Protein AF-A0A522QN39-F1 (afdb_monomer)

Radius of gyration: 13.19 Å; Cα contacts (8 Å, |Δi|>4): 91; chains: 1; bounding box: 37×20×31 Å

Foldseek 3Di:
DVQVVCVVVVHQDEAQEADPVVCVPHLHYEHDPQVPDSQHDPPPVVSNVVSVVVRVVSSVPPPDRDYDYDDPPPPDDDD

pLDDT: mean 78.69, std 16.15, range [40.56, 96.75]

Solvent-accessible surface area (backbone atoms only — not comparable to full-atom values): 5001 Å² total; per-residue (Å²): 110,72,64,62,56,37,45,75,70,75,39,88,61,69,46,72,33,42,59,69,83,83,44,74,88,48,61,26,43,45,64,30,92,42,67,92,31,48,56,44,63,91,87,43,59,67,51,36,51,50,51,51,50,56,47,49,51,58,54,73,64,55,86,59,85,54,79,59,79,80,63,95,78,71,86,66,82,85,130

Mean predicted aligned error: 9.47 Å

Sequence (79 aa):
MAARALESAGIPTVIIGTMRSSLVDVPRALVTPYADAPMGPAGAREVHRAVVASALDLLRQAEEPIKAIFDPEQRTLPA

Structure (mmCIF, N/CA/C/O backbone):
data_AF-A0A522QN39-F1
#
_entry.id   AF-A0A522QN39-F1
#
loop_
_atom_site.group_PDB
_atom_site.id
_atom_site.type_symbol
_atom_site.label_atom_id
_atom_site.label_alt_id
_atom_site.label_comp_id
_atom_site.label_asym_id
_atom_site.label_entity_id
_atom_site.label_seq_id
_atom_site.pdbx_PDB_ins_code
_atom_site.Cartn_x
_atom_site.Cartn_y
_atom_site.Cartn_z
_atom_site.occupancy
_atom_site.B_iso_or_equiv
_atom_site.auth_seq_id
_atom_site.auth_comp_id
_atom_site.auth_asym_id
_atom_site.auth_atom_id
_atom_site.pdbx_PDB_model_num
ATOM 1 N N . MET A 1 1 ? -15.357 0.302 1.071 1.00 68.56 1 MET A N 1
ATOM 2 C CA . MET A 1 1 ? -14.023 -0.018 0.505 1.00 68.56 1 MET A CA 1
ATOM 3 C C . MET A 1 1 ? -13.377 -1.096 1.374 1.00 68.56 1 MET A C 1
ATOM 5 O O . MET A 1 1 ? -13.510 -0.990 2.589 1.00 68.56 1 MET A O 1
ATOM 9 N N . ALA A 1 2 ? -12.719 -2.109 0.796 1.00 79.38 2 ALA A N 1
ATOM 10 C CA . ALA A 1 2 ? -12.218 -3.280 1.536 1.00 79.38 2 ALA A CA 1
ATOM 11 C C . ALA A 1 2 ? -11.239 -2.929 2.675 1.00 79.38 2 ALA A C 1
ATOM 13 O O . ALA A 1 2 ? -11.395 -3.437 3.779 1.00 79.38 2 ALA A O 1
ATOM 14 N N . ALA A 1 3 ? -10.311 -1.990 2.449 1.00 79.94 3 ALA A N 1
ATOM 15 C CA . ALA A 1 3 ? -9.349 -1.556 3.468 1.00 79.94 3 ALA A CA 1
ATOM 16 C C . ALA A 1 3 ? -10.024 -1.038 4.747 1.00 79.94 3 ALA A C 1
ATOM 18 O O . ALA A 1 3 ? -9.663 -1.442 5.842 1.00 79.94 3 ALA A O 1
ATOM 19 N N . ARG A 1 4 ? -11.060 -0.198 4.620 1.00 76.94 4 ARG A N 1
ATOM 20 C CA . ARG A 1 4 ? -11.795 0.324 5.784 1.00 76.94 4 ARG A CA 1
ATOM 21 C C . ARG A 1 4 ? -12.517 -0.772 6.563 1.00 76.94 4 ARG A C 1
ATOM 23 O O . ARG A 1 4 ? -12.563 -0.697 7.782 1.00 76.94 4 ARG A O 1
ATOM 30 N N . ALA A 1 5 ?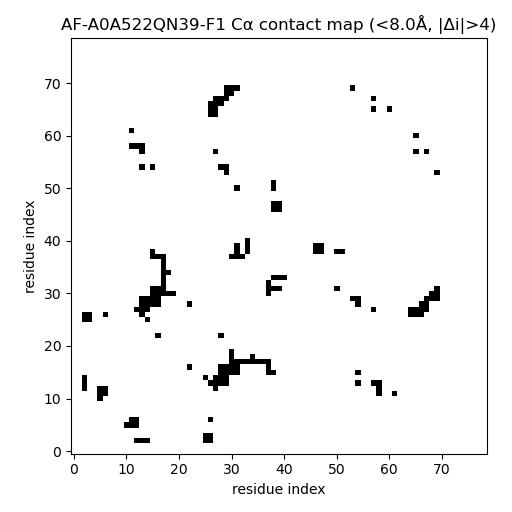 -13.068 -1.769 5.869 1.00 81.81 5 ALA A N 1
ATOM 31 C CA . ALA A 1 5 ? -13.738 -2.891 6.521 1.00 81.81 5 ALA A CA 1
ATOM 32 C C . ALA A 1 5 ? -12.743 -3.736 7.335 1.00 81.81 5 ALA A C 1
ATOM 34 O O . ALA A 1 5 ? -13.020 -4.051 8.489 1.00 81.81 5 ALA A O 1
ATOM 35 N N . LEU A 1 6 ? -11.571 -4.032 6.764 1.00 84.31 6 LEU A N 1
ATOM 36 C CA . LEU A 1 6 ? -10.500 -4.764 7.448 1.00 84.31 6 LEU A CA 1
ATOM 37 C C . LEU A 1 6 ? -9.993 -4.000 8.679 1.00 84.31 6 LEU A C 1
ATOM 39 O O . LEU A 1 6 ? -9.934 -4.559 9.768 1.00 84.31 6 LEU A O 1
ATOM 43 N N . GLU A 1 7 ? -9.745 -2.701 8.536 1.00 83.75 7 GLU A N 1
ATOM 44 C CA . GLU A 1 7 ? -9.327 -1.829 9.640 1.00 83.75 7 GLU A CA 1
ATOM 45 C C . GLU A 1 7 ? -10.388 -1.748 10.746 1.00 83.75 7 GLU A C 1
ATOM 47 O O . GLU A 1 7 ? -10.065 -1.879 11.922 1.00 83.75 7 GLU A O 1
ATOM 52 N N . SER A 1 8 ? -11.673 -1.623 10.387 1.00 80.19 8 SER A N 1
ATOM 53 C CA . SER A 1 8 ? -12.771 -1.624 11.368 1.00 80.19 8 SER A CA 1
ATOM 54 C C . SER A 1 8 ? -12.945 -2.963 12.088 1.00 80.19 8 SER A C 1
ATOM 56 O O . SER A 1 8 ? -13.490 -3.001 13.186 1.00 80.19 8 SER A O 1
ATOM 58 N N . ALA A 1 9 ? -12.464 -4.053 11.484 1.00 84.88 9 ALA A N 1
ATOM 59 C CA . ALA A 1 9 ? -12.415 -5.379 12.086 1.00 84.88 9 ALA A CA 1
ATOM 60 C C . ALA A 1 9 ? -11.135 -5.611 12.914 1.00 84.88 9 ALA A C 1
ATOM 62 O O . ALA A 1 9 ? -10.900 -6.729 13.367 1.00 84.88 9 ALA A O 1
ATOM 63 N N . GLY A 1 10 ? -10.298 -4.582 13.100 1.00 81.12 10 GLY A N 1
ATOM 64 C CA . GLY A 1 10 ? -9.041 -4.683 13.839 1.00 81.12 10 GLY A CA 1
ATOM 65 C C . GLY A 1 10 ? -7.932 -5.402 13.072 1.00 81.12 10 GLY A C 1
ATOM 66 O O . GLY A 1 10 ? -7.010 -5.916 13.698 1.00 81.12 10 GLY A O 1
ATOM 67 N N . ILE A 1 11 ? -8.015 -5.467 1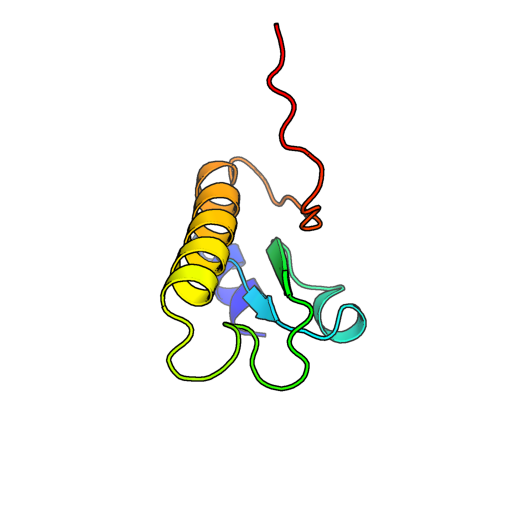1.738 1.00 86.75 11 ILE A N 1
ATOM 68 C CA . ILE A 1 11 ? -7.001 -6.080 10.871 1.00 86.75 11 ILE A CA 1
ATOM 69 C C . ILE A 1 11 ? -6.170 -4.966 10.219 1.00 86.75 11 ILE A C 1
ATOM 71 O O . ILE A 1 11 ? -6.641 -4.318 9.274 1.00 86.75 11 ILE A O 1
ATOM 75 N N . PRO A 1 12 ? -4.921 -4.748 10.671 1.00 87.25 12 PRO A N 1
ATOM 76 C CA . PRO A 1 12 ? -4.044 -3.749 10.086 1.00 87.25 12 PRO A CA 1
ATOM 77 C C . PRO A 1 12 ? -3.797 -4.028 8.597 1.00 87.25 12 PRO A C 1
ATOM 79 O O . PRO A 1 12 ? -3.364 -5.117 8.229 1.00 87.25 12 PRO A O 1
ATOM 82 N N . THR A 1 13 ? -4.063 -3.045 7.739 1.00 88.69 13 THR A N 1
ATOM 83 C CA . THR A 1 13 ? -4.033 -3.190 6.280 1.00 88.69 13 THR A CA 1
ATOM 84 C C . THR A 1 13 ? -3.299 -2.017 5.626 1.00 88.69 13 THR A C 1
ATOM 86 O O . THR A 1 13 ? -3.434 -0.869 6.032 1.00 88.69 13 THR A O 1
ATOM 89 N 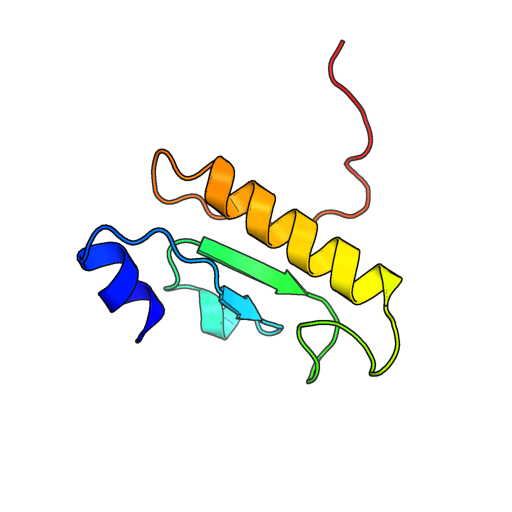N . VAL A 1 14 ? -2.531 -2.286 4.568 1.00 90.56 14 VAL A N 1
ATOM 90 C CA . VAL A 1 14 ? -1.896 -1.259 3.724 1.00 90.56 14 VAL A CA 1
ATOM 91 C C . VAL A 1 14 ? -2.365 -1.448 2.288 1.00 90.56 14 VAL A C 1
ATOM 93 O O . VAL A 1 14 ? -2.343 -2.561 1.766 1.00 90.56 14 VAL A O 1
ATOM 96 N N . ILE A 1 15 ? -2.766 -0.358 1.634 1.00 90.62 15 ILE A N 1
ATOM 97 C CA . ILE A 1 15 ? -3.026 -0.349 0.191 1.00 90.62 15 ILE A CA 1
ATOM 98 C C . ILE A 1 15 ? -1.789 0.151 -0.546 1.00 90.62 15 ILE A C 1
ATOM 100 O O . ILE A 1 15 ? -1.292 1.235 -0.256 1.00 90.62 15 ILE A 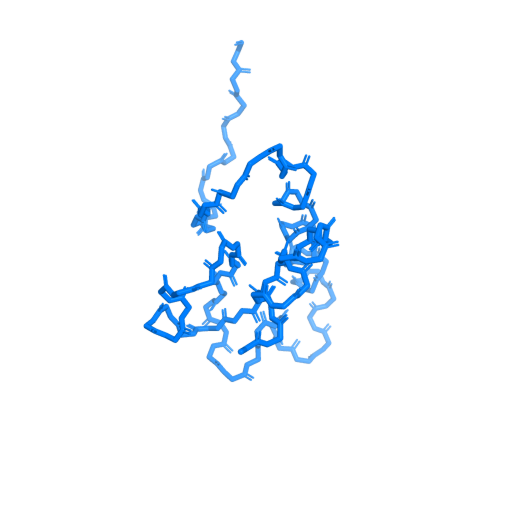O 1
ATOM 104 N N . ILE A 1 16 ? -1.325 -0.615 -1.531 1.00 91.88 16 ILE A N 1
ATOM 105 C CA . ILE A 1 16 ? -0.275 -0.195 -2.461 1.00 91.88 16 ILE A CA 1
ATOM 106 C C . ILE A 1 16 ? -0.962 0.276 -3.739 1.00 91.88 16 ILE A C 1
ATOM 108 O O . ILE A 1 16 ? -1.707 -0.481 -4.361 1.00 91.88 16 ILE A O 1
ATOM 112 N N . GLY A 1 17 ? -0.742 1.527 -4.124 1.00 90.81 17 GLY A N 1
ATOM 113 C CA . GLY A 1 17 ? -1.389 2.114 -5.293 1.00 90.81 17 GLY A CA 1
ATOM 114 C C . GLY A 1 17 ? -0.573 3.246 -5.894 1.00 90.81 17 GLY A C 1
ATOM 115 O O . GLY A 1 17 ? 0.472 3.616 -5.375 1.00 90.81 17 GLY A O 1
ATOM 116 N N . THR A 1 18 ? -1.056 3.806 -6.995 1.00 85.88 18 THR A N 1
ATOM 117 C CA . THR A 1 18 ? -0.306 4.794 -7.789 1.00 85.88 18 THR A CA 1
ATOM 118 C C . THR A 1 18 ? -0.971 6.168 -7.832 1.00 85.88 18 THR A C 1
ATOM 120 O O . THR A 1 18 ? -0.304 7.179 -8.033 1.00 85.88 18 THR A O 1
ATOM 123 N N . MET A 1 19 ? -2.281 6.250 -7.571 1.00 79.69 19 MET A N 1
ATOM 124 C CA . MET A 1 19 ? -3.025 7.512 -7.562 1.00 79.69 19 MET A CA 1
ATOM 125 C C . MET A 1 19 ? -3.274 8.023 -6.146 1.00 79.69 19 MET A C 1
ATOM 127 O O . MET A 1 19 ? -4.131 7.515 -5.422 1.00 79.69 19 MET A O 1
ATOM 131 N N . ARG A 1 20 ? -2.595 9.113 -5.780 1.00 68.81 20 ARG A N 1
ATOM 132 C CA . ARG A 1 20 ? -2.743 9.757 -4.466 1.00 68.81 20 ARG A CA 1
ATOM 133 C C . ARG A 1 20 ? -4.175 10.223 -4.174 1.00 68.81 20 ARG A C 1
ATOM 135 O O . ARG A 1 20 ? -4.638 10.092 -3.046 1.00 68.81 20 ARG A O 1
ATOM 142 N N . SER A 1 21 ? -4.890 10.716 -5.188 1.00 71.69 21 SER A N 1
ATOM 143 C CA . SER A 1 21 ? -6.279 11.190 -5.072 1.00 71.69 21 SER A CA 1
ATOM 144 C C . SER A 1 21 ? -7.273 10.076 -4.732 1.00 71.69 21 SER A C 1
ATOM 146 O O . SER A 1 21 ? -8.246 10.319 -4.028 1.00 71.69 21 SER A O 1
ATOM 148 N N . SER A 1 22 ? -7.009 8.842 -5.171 1.00 68.81 22 SER A N 1
ATOM 149 C CA . SER A 1 22 ? -7.864 7.680 -4.881 1.00 68.81 22 SER A CA 1
ATOM 150 C C . SER A 1 22 ? -7.622 7.089 -3.487 1.00 68.81 22 SER A C 1
ATOM 152 O O . SER A 1 22 ? -8.371 6.225 -3.038 1.00 68.81 22 SER A O 1
ATOM 154 N N . LEU A 1 23 ? -6.573 7.547 -2.797 1.00 67.69 23 LEU A N 1
ATOM 155 C CA . LEU A 1 23 ? -6.109 7.005 -1.518 1.00 67.69 23 LEU A CA 1
ATOM 156 C C . LEU A 1 23 ? -6.341 7.962 -0.338 1.00 67.69 23 LEU A C 1
ATOM 158 O O . LEU A 1 23 ? -5.938 7.663 0.782 1.00 67.69 23 LEU A O 1
ATOM 162 N N . VAL A 1 24 ? -7.015 9.097 -0.566 1.00 66.38 24 VAL A N 1
ATOM 163 C CA . VAL A 1 24 ? -7.273 10.147 0.444 1.00 66.38 24 VAL A CA 1
ATOM 164 C C . VAL A 1 24 ? -7.957 9.589 1.697 1.00 66.38 24 VAL A C 1
ATOM 166 O O . VAL A 1 24 ? -7.622 9.975 2.822 1.00 66.38 24 VAL A O 1
ATOM 169 N N . ASP A 1 25 ? -8.851 8.627 1.487 1.00 70.69 25 ASP A N 1
ATOM 170 C CA . ASP A 1 25 ? -9.705 8.017 2.499 1.00 70.69 25 ASP A CA 1
ATOM 171 C C . ASP A 1 25 ? -9.198 6.672 3.027 1.00 70.69 25 ASP A C 1
ATOM 173 O O . ASP A 1 25 ? -9.928 5.985 3.751 1.00 70.69 25 ASP A O 1
ATOM 177 N N . VAL A 1 26 ? -7.978 6.276 2.664 1.00 75.00 26 VAL A N 1
ATOM 178 C CA . VAL A 1 26 ? -7.380 5.028 3.132 1.00 75.00 26 VAL A CA 1
ATOM 179 C C . VAL A 1 26 ? -6.552 5.313 4.391 1.00 75.00 26 VAL A C 1
ATOM 181 O O . VAL A 1 26 ? -5.720 6.223 4.367 1.00 75.00 26 VAL A O 1
ATOM 184 N N . PRO A 1 27 ? -6.758 4.557 5.487 1.00 74.50 27 PRO A N 1
ATOM 185 C CA . PRO A 1 27 ? -6.035 4.765 6.745 1.00 74.50 27 PRO A CA 1
ATOM 186 C C . PRO A 1 27 ? -4.515 4.675 6.585 1.00 74.50 27 PRO A C 1
ATOM 188 O O . PRO A 1 27 ? -3.788 5.495 7.135 1.00 74.50 27 PRO A O 1
ATOM 191 N N . ARG A 1 28 ? -4.061 3.708 5.782 1.00 84.75 28 ARG A N 1
ATOM 192 C CA . ARG A 1 28 ? -2.658 3.408 5.501 1.00 84.75 28 ARG A CA 1
ATOM 193 C C . ARG A 1 28 ? -2.476 3.060 4.031 1.00 84.75 28 ARG A C 1
ATOM 195 O O . ARG A 1 28 ? -3.097 2.127 3.515 1.00 84.75 28 ARG A O 1
ATOM 202 N N . ALA A 1 29 ? -1.622 3.810 3.346 1.00 88.38 29 ALA A N 1
ATOM 203 C CA . ALA A 1 29 ? -1.350 3.593 1.935 1.00 88.38 29 ALA A CA 1
ATOM 204 C C . ALA A 1 29 ? 0.118 3.854 1.597 1.00 88.38 29 ALA A C 1
ATOM 206 O O . ALA A 1 29 ? 0.718 4.796 2.109 1.00 88.38 29 ALA A O 1
ATOM 207 N N . LEU A 1 30 ? 0.656 3.034 0.697 1.00 90.19 30 LEU A N 1
ATOM 208 C CA . LEU A 1 30 ? 1.941 3.226 0.043 1.00 90.19 30 LEU A CA 1
ATOM 209 C C . LEU A 1 30 ? 1.676 3.667 -1.398 1.00 90.19 30 LEU A C 1
ATOM 211 O O . LEU A 1 30 ? 1.080 2.926 -2.182 1.00 90.19 30 LEU A O 1
ATOM 215 N N . VAL A 1 31 ? 2.115 4.877 -1.740 1.00 90.56 31 VAL A N 1
ATOM 216 C CA . VAL A 1 31 ? 2.009 5.394 -3.109 1.00 90.56 31 VAL A CA 1
ATOM 217 C C . VAL A 1 31 ? 3.298 5.093 -3.855 1.00 90.56 31 VAL A C 1
ATOM 219 O O . VAL A 1 31 ? 4.371 5.490 -3.405 1.00 90.56 31 VAL A O 1
ATOM 222 N N . THR A 1 32 ? 3.198 4.418 -4.995 1.00 90.44 32 THR A N 1
ATOM 223 C CA . THR A 1 32 ? 4.341 4.101 -5.856 1.00 90.44 32 THR A CA 1
ATOM 224 C C . THR A 1 32 ? 4.249 4.854 -7.189 1.00 90.44 32 THR A C 1
ATOM 226 O O . THR A 1 32 ? 3.149 5.177 -7.645 1.00 90.44 32 THR A O 1
ATOM 229 N N . PRO A 1 33 ? 5.383 5.165 -7.844 1.00 89.00 33 PRO A N 1
ATOM 230 C CA . PRO A 1 33 ? 5.398 6.004 -9.046 1.00 89.00 33 PRO A CA 1
ATOM 231 C C . PRO A 1 33 ? 5.060 5.243 -10.341 1.00 89.00 33 PRO A C 1
ATOM 233 O O . PRO A 1 33 ? 5.140 5.803 -11.430 1.00 89.00 33 PRO A O 1
ATOM 236 N N . TYR A 1 34 ? 4.703 3.963 -10.254 1.00 88.00 34 TYR A N 1
ATOM 237 C CA . TYR A 1 34 ? 4.703 3.030 -11.385 1.00 88.00 34 TYR A CA 1
ATOM 238 C C . TYR A 1 34 ? 3.384 2.981 -12.176 1.00 88.00 34 TYR A C 1
ATOM 240 O O . TYR A 1 34 ? 3.040 1.939 -12.719 1.00 88.00 34 TYR A O 1
ATOM 248 N N . ALA A 1 35 ? 2.646 4.093 -12.237 1.00 83.81 35 ALA A N 1
ATOM 249 C CA . ALA A 1 35 ? 1.425 4.268 -13.037 1.00 83.81 35 ALA A CA 1
ATOM 250 C C . ALA A 1 35 ? 0.377 3.133 -12.925 1.00 83.81 35 ALA A C 1
ATOM 252 O O . ALA A 1 35 ? -0.458 3.156 -12.026 1.00 83.81 35 ALA A O 1
ATOM 253 N N . ASP A 1 36 ? 0.365 2.171 -13.842 1.00 84.94 36 ASP A N 1
ATOM 254 C CA . ASP A 1 36 ? -0.573 1.045 -13.910 1.00 84.94 36 ASP A CA 1
ATOM 255 C C . ASP A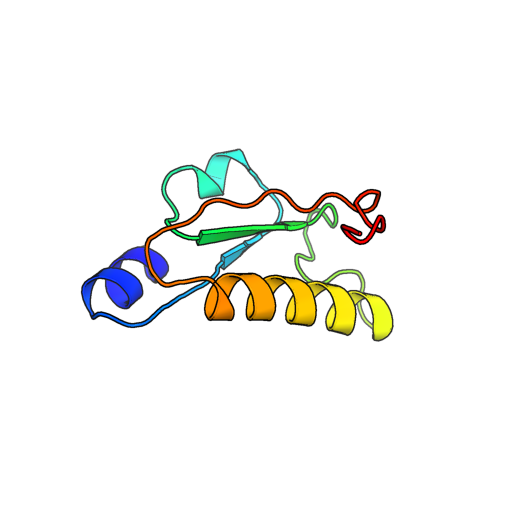 1 36 ? -0.084 -0.215 -13.173 1.00 84.94 36 ASP A C 1
ATOM 257 O O . ASP A 1 36 ? -0.852 -1.158 -12.977 1.00 84.94 36 ASP A O 1
ATOM 261 N N . ALA A 1 37 ? 1.161 -0.220 -12.696 1.00 90.31 37 ALA A N 1
ATOM 262 C CA . ALA A 1 37 ? 1.788 -1.355 -12.033 1.00 90.31 37 ALA A CA 1
ATOM 263 C C . ALA A 1 37 ? 2.265 -0.985 -10.616 1.00 90.31 37 ALA A C 1
ATOM 265 O O . ALA A 1 37 ? 3.452 -0.752 -10.419 1.00 90.31 37 ALA A O 1
ATOM 266 N N . PRO A 1 38 ? 1.398 -0.981 -9.582 1.00 90.19 38 PRO A N 1
ATOM 267 C CA . PRO A 1 38 ? 1.749 -0.527 -8.229 1.00 90.19 38 PRO A CA 1
ATOM 268 C C . PRO A 1 38 ? 2.990 -1.189 -7.606 1.00 90.19 38 PRO A C 1
ATOM 270 O O . PRO A 1 38 ? 3.633 -0.595 -6.744 1.00 90.19 38 PRO A O 1
ATOM 273 N N . MET A 1 39 ? 3.344 -2.398 -8.046 1.00 95.25 39 MET A N 1
ATOM 274 C CA . MET A 1 39 ? 4.519 -3.144 -7.585 1.00 95.25 39 MET A CA 1
ATOM 275 C C . MET A 1 39 ? 5.800 -2.862 -8.381 1.00 95.25 39 MET A C 1
ATOM 277 O O . MET A 1 39 ? 6.864 -3.314 -7.969 1.00 95.25 39 MET A O 1
ATOM 281 N N . GLY A 1 40 ? 5.714 -2.123 -9.487 1.00 93.19 40 GLY A N 1
ATOM 282 C CA . GLY A 1 40 ? 6.779 -1.946 -10.469 1.00 93.19 40 GLY A CA 1
ATOM 283 C C . GLY A 1 40 ? 6.611 -2.828 -11.716 1.00 93.19 40 GLY A C 1
ATOM 284 O O . GLY A 1 40 ? 5.658 -3.606 -11.807 1.00 93.19 40 GLY A O 1
ATOM 285 N N . PRO A 1 41 ? 7.523 -2.701 -12.699 1.00 93.00 41 PRO A N 1
ATOM 286 C CA . PRO A 1 4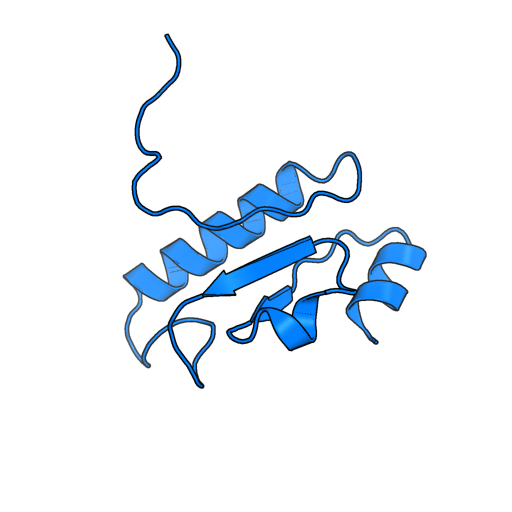1 ? 7.482 -3.466 -13.945 1.00 93.00 41 PRO A CA 1
ATOM 287 C C . PRO A 1 41 ? 7.582 -4.979 -13.724 1.00 93.00 41 PRO A C 1
ATOM 289 O O . PRO A 1 41 ? 8.293 -5.446 -12.834 1.00 93.00 41 PRO A O 1
ATOM 292 N N . ALA A 1 42 ? 6.953 -5.766 -14.600 1.00 92.94 42 ALA A N 1
ATOM 293 C CA . ALA A 1 42 ? 7.042 -7.222 -14.540 1.00 92.94 42 ALA A CA 1
ATOM 294 C C . ALA A 1 42 ? 8.507 -7.706 -14.570 1.00 92.94 42 ALA A C 1
ATOM 296 O O . ALA A 1 42 ? 9.308 -7.280 -15.398 1.00 92.94 42 ALA A O 1
ATOM 297 N N . GLY A 1 43 ? 8.858 -8.608 -13.650 1.00 94.56 43 GLY A N 1
ATOM 298 C CA . GLY A 1 43 ? 10.216 -9.147 -13.522 1.00 94.56 43 GLY A CA 1
ATOM 299 C C . GLY A 1 43 ? 11.191 -8.277 -12.720 1.00 94.56 43 GLY A C 1
ATOM 300 O O . GLY A 1 43 ? 12.286 -8.750 -12.412 1.00 94.56 43 GLY A O 1
ATOM 301 N N . ALA A 1 44 ? 10.806 -7.065 -12.298 1.00 93.25 44 ALA A N 1
ATOM 302 C CA . ALA A 1 44 ? 11.637 -6.177 -11.483 1.00 93.25 44 ALA A CA 1
ATOM 303 C C . ALA A 1 44 ? 11.692 -6.637 -10.013 1.00 93.25 44 ALA A C 1
ATOM 305 O O . ALA A 1 44 ? 11.201 -5.978 -9.098 1.00 93.25 44 ALA A O 1
ATOM 306 N N . ARG A 1 45 ? 12.303 -7.802 -9.772 1.00 96.50 45 ARG A N 1
ATOM 307 C CA . ARG A 1 45 ? 12.291 -8.499 -8.477 1.00 96.50 45 ARG A CA 1
ATOM 308 C C . ARG A 1 45 ? 12.750 -7.629 -7.307 1.00 96.50 45 ARG A C 1
ATOM 310 O O . ARG A 1 45 ? 12.139 -7.685 -6.243 1.00 96.50 45 ARG A O 1
ATOM 317 N N . GLU A 1 46 ? 13.795 -6.831 -7.498 1.00 95.81 46 GLU A N 1
ATOM 318 C CA . GLU A 1 46 ? 14.310 -5.948 -6.444 1.00 95.81 46 GLU A CA 1
ATOM 319 C C . GLU A 1 46 ? 13.361 -4.782 -6.153 1.00 95.81 46 GLU A C 1
ATOM 321 O O . GLU A 1 46 ? 13.153 -4.439 -4.992 1.00 95.81 46 GLU A O 1
ATOM 326 N N . VAL A 1 47 ? 12.689 -4.249 -7.177 1.00 94.81 47 VAL A N 1
ATOM 327 C CA . VAL A 1 47 ? 11.639 -3.236 -6.999 1.00 94.81 47 VAL A CA 1
ATOM 328 C C . VAL A 1 47 ? 10.469 -3.820 -6.216 1.00 94.81 47 VAL A C 1
ATOM 330 O O . VAL A 1 47 ? 10.020 -3.222 -5.242 1.00 94.81 47 VAL A O 1
ATOM 333 N N . HIS A 1 48 ? 10.024 -5.026 -6.574 1.00 96.00 48 HIS A N 1
ATOM 334 C CA . HIS A 1 48 ? 8.928 -5.691 -5.874 1.00 96.00 48 HIS A CA 1
ATOM 335 C C . HIS A 1 48 ? 9.278 -5.910 -4.400 1.00 96.00 48 HIS A C 1
ATOM 337 O O . HIS A 1 48 ? 8.464 -5.635 -3.521 1.00 96.00 48 HIS A O 1
ATOM 343 N N . ARG A 1 49 ? 10.504 -6.374 -4.121 1.00 96.75 49 ARG A N 1
ATOM 344 C CA . ARG A 1 49 ? 11.002 -6.552 -2.752 1.00 96.75 49 ARG A CA 1
ATOM 345 C C . ARG A 1 49 ? 11.001 -5.241 -1.977 1.00 96.75 49 ARG A C 1
ATOM 347 O O . ARG A 1 49 ? 10.523 -5.236 -0.848 1.00 96.75 49 ARG A O 1
ATOM 354 N N . ALA A 1 50 ? 11.490 -4.157 -2.576 1.00 95.75 50 ALA A N 1
ATOM 355 C CA . ALA A 1 50 ? 11.518 -2.847 -1.938 1.00 95.75 50 ALA A CA 1
ATOM 356 C C . ALA A 1 50 ? 10.103 -2.342 -1.613 1.00 95.75 50 ALA A C 1
ATOM 358 O O . ALA A 1 50 ? 9.839 -1.949 -0.481 1.00 95.75 50 ALA A O 1
ATOM 359 N N . VAL A 1 51 ? 9.169 -2.443 -2.565 1.00 95.06 51 VAL A N 1
ATOM 360 C CA . VAL A 1 51 ? 7.770 -2.032 -2.369 1.00 95.06 51 VAL A CA 1
ATOM 361 C C . VAL A 1 51 ? 7.101 -2.846 -1.254 1.00 95.06 51 VAL A C 1
ATOM 363 O O . VAL A 1 51 ? 6.462 -2.269 -0.374 1.00 95.06 51 VAL A O 1
ATOM 366 N N . VAL A 1 52 ? 7.275 -4.175 -1.242 1.00 95.06 52 VAL A N 1
ATOM 367 C CA . VAL A 1 52 ? 6.730 -5.027 -0.169 1.00 95.06 52 VAL A CA 1
ATOM 368 C C . VAL A 1 52 ? 7.360 -4.686 1.180 1.00 95.06 52 VAL A C 1
ATOM 370 O O . VAL A 1 52 ? 6.638 -4.594 2.168 1.00 95.06 52 VAL A O 1
ATOM 373 N N . ALA A 1 53 ? 8.679 -4.488 1.240 1.00 95.38 53 ALA A N 1
ATOM 374 C CA . ALA A 1 53 ? 9.367 -4.146 2.481 1.00 95.38 53 ALA A CA 1
ATOM 375 C C . ALA A 1 53 ? 8.819 -2.844 3.083 1.00 95.38 53 ALA A C 1
ATOM 377 O O . ALA A 1 53 ? 8.427 -2.836 4.246 1.00 95.38 53 ALA A O 1
ATOM 378 N N . SER A 1 54 ? 8.666 -1.791 2.273 1.00 93.00 54 SER A N 1
ATOM 379 C CA . SER A 1 54 ? 8.073 -0.530 2.729 1.00 93.00 54 SER A CA 1
ATOM 380 C C . SER A 1 54 ? 6.631 -0.700 3.209 1.00 93.00 54 SER A C 1
ATOM 382 O O . SER A 1 54 ? 6.253 -0.133 4.230 1.00 93.00 54 SER A O 1
ATOM 384 N N . ALA A 1 55 ? 5.819 -1.509 2.524 1.00 92.56 55 ALA A N 1
ATOM 385 C CA . ALA A 1 55 ? 4.454 -1.788 2.969 1.00 92.56 55 ALA A CA 1
ATOM 386 C C . ALA A 1 55 ? 4.419 -2.553 4.306 1.00 92.56 55 ALA A C 1
ATOM 388 O O . ALA A 1 55 ? 3.582 -2.264 5.160 1.00 92.56 55 ALA A O 1
ATOM 389 N N . LEU A 1 56 ? 5.335 -3.504 4.510 1.00 92.50 56 LEU A N 1
ATOM 390 C CA . LEU A 1 56 ? 5.466 -4.240 5.769 1.00 92.50 56 LEU A CA 1
ATOM 391 C C . LEU A 1 56 ? 5.920 -3.339 6.917 1.00 92.50 56 LEU A C 1
ATOM 393 O O . LEU A 1 56 ? 5.428 -3.499 8.031 1.00 92.50 56 LEU A O 1
ATOM 397 N N . ASP A 1 57 ? 6.806 -2.381 6.664 1.00 91.31 57 ASP A N 1
ATOM 398 C CA . ASP A 1 57 ? 7.234 -1.433 7.693 1.00 91.31 57 ASP A CA 1
ATOM 399 C C . ASP A 1 57 ? 6.076 -0.525 8.135 1.00 91.31 57 ASP A C 1
ATOM 401 O O . ASP A 1 57 ? 5.901 -0.299 9.332 1.00 91.31 57 ASP A O 1
ATOM 405 N N . LEU A 1 58 ? 5.188 -0.132 7.214 1.00 87.12 58 LEU A N 1
ATOM 406 C CA . LEU A 1 58 ? 3.944 0.575 7.555 1.00 87.12 58 LEU A CA 1
ATOM 407 C C . LEU A 1 58 ? 2.959 -0.274 8.362 1.00 87.12 58 LEU A C 1
ATOM 409 O O . LEU A 1 58 ? 2.220 0.258 9.187 1.00 87.12 58 LEU A O 1
ATOM 413 N N . LEU A 1 59 ? 2.927 -1.587 8.130 1.00 88.06 59 LEU A N 1
ATOM 414 C CA . LEU A 1 59 ? 2.127 -2.503 8.944 1.00 88.06 59 LEU A CA 1
ATOM 415 C C . LEU A 1 59 ? 2.719 -2.687 10.343 1.00 88.06 59 LEU A C 1
ATOM 417 O O . LEU A 1 59 ? 1.966 -2.770 11.305 1.00 88.06 59 LEU A O 1
ATOM 421 N N . ARG A 1 60 ? 4.048 -2.740 10.467 1.00 85.56 60 ARG A N 1
ATOM 422 C CA . ARG A 1 60 ? 4.737 -2.891 11.760 1.00 85.56 60 ARG A CA 1
ATOM 423 C C . ARG A 1 60 ? 4.609 -1.660 12.646 1.00 85.56 60 ARG A C 1
ATOM 425 O O . ARG A 1 60 ? 4.549 -1.806 13.856 1.00 85.56 60 ARG A O 1
ATOM 432 N N . GLN A 1 61 ? 4.559 -0.476 12.045 1.00 76.31 61 GLN A N 1
ATOM 433 C CA . GLN A 1 61 ? 4.364 0.793 12.751 1.00 76.31 61 GLN A CA 1
ATOM 434 C C . GLN A 1 61 ? 2.890 1.077 13.080 1.00 76.31 61 GLN A C 1
ATOM 436 O O . GLN A 1 61 ? 2.578 2.131 13.627 1.00 76.31 61 GLN A O 1
ATOM 441 N N . ALA A 1 62 ? 1.970 0.171 12.734 1.00 69.56 62 ALA A N 1
ATOM 442 C CA . ALA A 1 62 ? 0.545 0.348 12.972 1.00 69.56 62 ALA A CA 1
ATOM 443 C C . ALA A 1 62 ? 0.184 0.112 14.449 1.00 69.56 62 ALA A C 1
ATOM 445 O O . ALA A 1 62 ? -0.456 -0.879 14.792 1.00 69.56 62 ALA A O 1
ATOM 446 N N . GLU A 1 63 ? 0.594 1.035 15.314 1.00 63.94 63 GLU A N 1
ATOM 447 C CA . GLU A 1 63 ? 0.046 1.191 16.666 1.00 63.94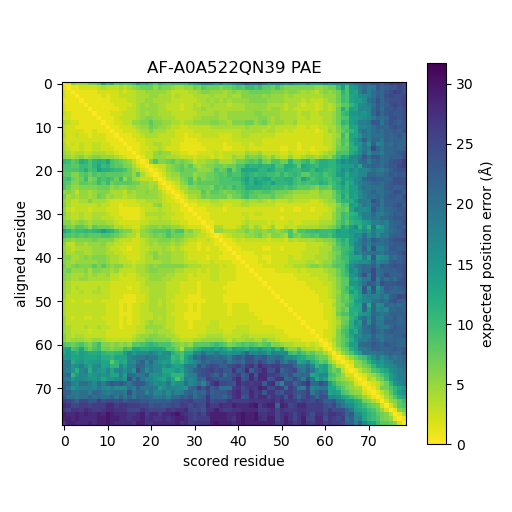 63 GLU A CA 1
ATOM 448 C C . GLU A 1 63 ? -1.261 2.012 16.620 1.00 63.94 63 GLU A C 1
ATOM 450 O O . GLU A 1 63 ? -2.198 1.726 17.360 1.00 63.94 63 GLU A O 1
ATOM 455 N N . GLU A 1 64 ? -1.370 2.944 15.660 1.00 53.56 64 GLU A N 1
ATOM 456 C CA . GLU A 1 64 ? -2.559 3.732 15.289 1.00 53.56 64 GLU A CA 1
ATOM 457 C C . GLU A 1 64 ? -2.556 4.020 13.758 1.00 53.56 64 GLU A C 1
ATOM 459 O O . GLU A 1 64 ? -1.565 3.730 13.079 1.00 53.56 64 GLU A O 1
ATOM 464 N N . PRO A 1 65 ? -3.638 4.542 13.136 1.00 53.00 65 PRO A N 1
ATOM 465 C CA . PRO A 1 65 ? -3.680 4.806 11.691 1.00 53.00 65 PRO A CA 1
ATOM 466 C C . PRO A 1 65 ? -2.667 5.881 11.241 1.00 53.00 65 PRO A C 1
ATOM 468 O O . PRO A 1 65 ? -2.874 7.070 11.473 1.00 53.00 65 PRO A O 1
ATOM 471 N N . ILE A 1 66 ? -1.595 5.487 10.542 1.00 54.22 66 ILE A N 1
ATOM 472 C CA . ILE A 1 66 ? -0.546 6.404 10.049 1.00 54.22 66 ILE A CA 1
ATOM 473 C C . ILE A 1 66 ? -0.579 6.527 8.518 1.00 54.22 66 ILE A C 1
ATOM 475 O O . ILE A 1 66 ? -0.593 5.536 7.792 1.00 54.22 66 ILE A O 1
ATOM 479 N N . LYS A 1 67 ? -0.500 7.756 7.996 1.00 52.53 67 LYS A N 1
ATOM 480 C CA . LYS A 1 67 ? -0.237 8.025 6.571 1.00 52.53 67 LYS A CA 1
ATOM 481 C C . LYS A 1 67 ? 1.256 8.281 6.370 1.00 52.53 67 LYS A C 1
ATOM 483 O O . LYS A 1 67 ? 1.770 9.257 6.906 1.00 52.53 67 LYS A O 1
ATOM 488 N N . ALA A 1 68 ? 1.932 7.467 5.560 1.00 55.81 68 ALA A N 1
ATOM 489 C CA . ALA A 1 68 ? 3.325 7.698 5.181 1.00 55.81 68 ALA A CA 1
ATOM 490 C C . ALA A 1 68 ? 3.466 7.959 3.678 1.00 55.81 68 ALA A C 1
ATOM 492 O O . ALA A 1 68 ? 2.699 7.454 2.859 1.00 55.81 68 ALA A O 1
ATOM 493 N N . ILE A 1 69 ? 4.464 8.759 3.320 1.00 56.28 69 ILE A N 1
ATOM 494 C CA . ILE A 1 69 ? 4.850 9.056 1.941 1.00 56.28 69 ILE A CA 1
ATOM 495 C C . ILE A 1 69 ? 6.196 8.371 1.730 1.00 56.28 69 ILE A C 1
ATOM 497 O O . ILE A 1 69 ? 7.092 8.539 2.551 1.00 56.28 69 ILE A O 1
ATOM 501 N N . PHE A 1 70 ? 6.334 7.587 0.663 1.00 53.88 70 PHE A N 1
ATOM 502 C CA . PHE A 1 70 ? 7.619 6.983 0.331 1.00 53.88 70 PHE A CA 1
ATOM 503 C C . PHE A 1 70 ? 8.568 8.060 -0.203 1.00 53.88 70 PHE A C 1
ATOM 505 O O . PHE A 1 70 ? 8.280 8.671 -1.232 1.00 53.88 70 PHE A O 1
ATOM 512 N N . ASP A 1 71 ? 9.675 8.275 0.503 1.00 69.00 71 ASP A N 1
ATOM 513 C CA . ASP A 1 71 ? 10.765 9.159 0.101 1.00 69.00 71 ASP A CA 1
ATOM 514 C C . ASP A 1 71 ? 12.035 8.315 -0.130 1.00 69.00 71 ASP A C 1
ATOM 516 O O . ASP A 1 71 ? 12.561 7.728 0.821 1.00 69.00 71 ASP A O 1
ATOM 520 N N . PRO A 1 72 ? 12.524 8.199 -1.377 1.00 54.62 72 PRO A N 1
ATOM 521 C CA . PRO A 1 72 ? 13.721 7.423 -1.685 1.00 54.62 72 PRO A CA 1
ATOM 522 C C . PRO A 1 72 ? 15.027 8.035 -1.138 1.00 54.62 72 PRO A C 1
ATOM 524 O O . PRO A 1 72 ? 16.050 7.350 -1.168 1.00 54.62 72 PRO A O 1
ATOM 527 N N . GLU A 1 73 ? 15.023 9.271 -0.624 1.00 57.12 73 GLU A N 1
ATOM 528 C CA . GLU A 1 73 ? 16.226 9.968 -0.141 1.00 57.12 73 GLU A CA 1
ATOM 529 C C . GLU A 1 73 ? 16.456 9.871 1.380 1.00 57.12 73 GLU A C 1
ATOM 531 O O . GLU A 1 73 ? 17.552 10.176 1.847 1.00 57.12 73 GLU A O 1
ATOM 536 N N . GLN A 1 74 ? 15.502 9.371 2.179 1.00 54.66 74 GLN A N 1
ATOM 537 C CA . GLN A 1 74 ? 15.611 9.342 3.654 1.00 54.66 74 GLN A CA 1
ATOM 538 C C . GLN A 1 74 ? 16.522 8.245 4.238 1.00 54.66 74 GLN A C 1
ATOM 540 O O . GLN A 1 74 ? 16.363 7.806 5.378 1.00 54.66 74 GLN A O 1
ATOM 545 N N . ARG A 1 75 ? 17.547 7.820 3.497 1.00 44.38 75 ARG A N 1
ATOM 546 C CA . ARG A 1 75 ? 18.594 6.932 4.012 1.00 44.38 75 ARG A CA 1
ATOM 547 C C . ARG A 1 75 ? 19.636 7.728 4.809 1.00 44.38 75 ARG A C 1
ATOM 549 O O . ARG A 1 75 ? 20.815 7.713 4.475 1.00 44.38 75 ARG A O 1
ATOM 5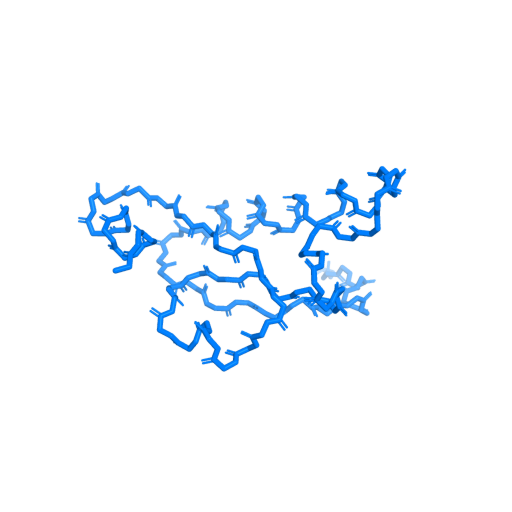56 N N . THR A 1 76 ? 19.214 8.373 5.892 1.00 44.34 76 THR A N 1
ATOM 557 C CA . THR A 1 76 ? 20.130 8.933 6.895 1.00 44.34 76 THR A CA 1
ATOM 558 C C . THR A 1 76 ? 19.662 8.486 8.273 1.00 44.34 76 THR A C 1
ATOM 560 O O . THR A 1 76 ? 18.646 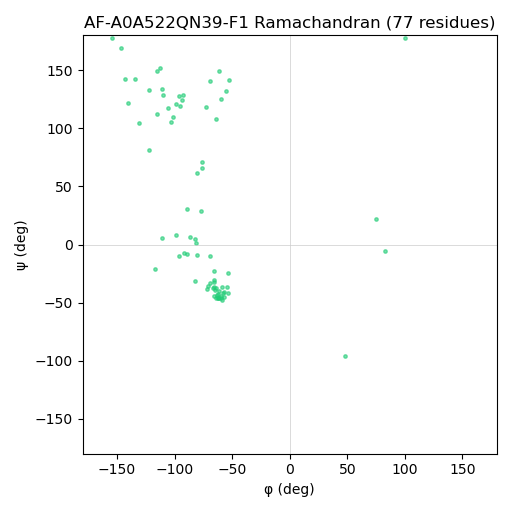8.943 8.786 1.00 44.34 76 THR A O 1
ATOM 563 N N . LEU A 1 77 ? 20.389 7.512 8.825 1.00 40.66 77 LEU A N 1
ATOM 564 C CA . LEU A 1 77 ? 20.215 6.976 10.175 1.00 40.66 77 LEU A CA 1
ATOM 565 C C . LEU A 1 77 ? 20.239 8.109 11.221 1.00 40.66 77 LEU A C 1
ATOM 567 O O . LEU A 1 77 ? 21.075 9.007 11.091 1.00 40.66 77 LEU A O 1
ATOM 571 N N . PRO A 1 78 ? 19.401 8.061 12.274 1.00 40.56 78 PRO A N 1
ATOM 572 C CA . PRO A 1 78 ? 19.627 8.872 13.462 1.00 40.56 78 PRO A CA 1
ATOM 573 C C . PRO A 1 78 ? 20.862 8.352 14.220 1.00 40.56 78 PRO A C 1
ATOM 575 O O . PRO A 1 78 ? 21.093 7.141 14.283 1.00 40.56 78 PRO A O 1
ATOM 578 N N . ALA A 1 79 ? 21.653 9.288 14.748 1.00 41.25 79 ALA A N 1
ATOM 579 C CA . ALA A 1 79 ? 22.691 9.043 15.750 1.00 41.25 79 ALA A CA 1
ATOM 580 C C . ALA A 1 79 ? 22.077 8.792 17.136 1.00 41.25 79 ALA A C 1
ATOM 582 O O . ALA A 1 79 ? 20.953 9.295 17.374 1.00 41.25 79 ALA A O 1
#

Secondary structure (DSSP, 8-state):
-HHHHHHHTT----EEES-GGGGTT-SSEEE-S-TT-TT-STT-HHHHHHHHHHHHHHHHTTTS-------TT------